Protein AF-A0A9W9WDG0-F1 (afdb_monomer)

Organism: NCBI:txid1303715

Mean predicted aligned error: 4.49 Å

Foldseek 3Di:
DVVVVLVVLCVVFFDVVLLVVQQVPDDPQDCCRLLCLLVVLLVVLVVLLVVLVVCLVVLVLVSNLVSLVVNVVSCVNNGTDQRVVLSVLSNVLSVVSVPDDDDPPVVVVVSSVSNVVSSVSSNVSSVSSCVSSVVVVVVSD

InterPro domains:
  IPR008207 Signal transduction histidine kinase, phosphotransfer (Hpt) domain [PS50894] (30-129)
  IPR036641 HPT domain superfamily [G3DSA:1.20.120.160] (9-140)
  IPR036641 HPT domain superfamily [SSF47226] (12-101)

Solvent-accessible surface area (backbone atoms only — not comparable to full-atom values): 7521 Å² total; per-residue (Å²): 119,65,72,61,54,51,51,51,44,38,58,68,34,32,36,62,68,51,44,50,53,40,58,69,70,22,65,98,83,71,58,52,60,38,49,49,54,55,52,51,46,44,53,56,47,49,55,45,49,55,49,36,53,52,22,58,77,68,69,35,33,67,62,30,31,55,49,33,54,55,48,36,55,55,29,55,78,64,19,40,63,63,38,53,68,40,30,52,52,37,34,56,54,26,51,55,62,68,70,53,71,97,65,61,66,70,58,52,54,52,53,52,49,53,41,50,53,31,51,49,49,44,51,54,40,44,54,51,38,51,53,35,51,50,53,55,58,60,77,72,106

Nearest PDB structures (foldseek):
  8rqj-assembly1_B  TM=8.640E-01  e=4.028E-06  Thermochaetoides thermophila
  8pbw-assembly1_B  TM=8.575E-01  e=3.622E-06  Thermochaetoides thermophila
  8pbw-assembly2_A  TM=8.637E-01  e=4.983E-06  Thermochaetoides thermophila
  8rqg-assembly1_B  TM=8.719E-01  e=9.946E-06  Thermochaetoides thermophila
  8rqj-assembly1_A  TM=8.524E-01  e=7.229E-06  Thermochaetoides thermophila

Structure (mmCIF, N/CA/C/O backbone):
data_AF-A0A9W9WDG0-F1
#
_entry.id   AF-A0A9W9WDG0-F1
#
loop_
_atom_site.group_PDB
_atom_site.id
_atom_site.type_symbol
_atom_site.label_atom_id
_atom_site.label_alt_id
_atom_site.label_comp_id
_atom_site.label_asym_i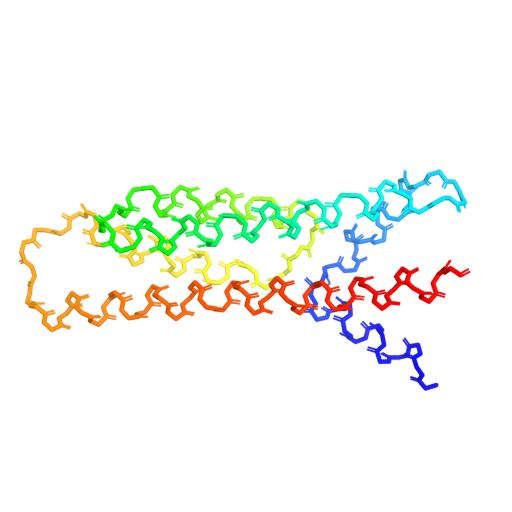d
_atom_site.label_entity_id
_atom_site.label_seq_id
_atom_site.pdbx_PDB_ins_code
_atom_site.Cartn_x
_atom_site.Cartn_y
_atom_site.Cartn_z
_atom_site.occupancy
_atom_site.B_iso_or_equiv
_atom_site.auth_seq_id
_atom_site.auth_comp_id
_atom_site.auth_asym_id
_atom_site.auth_atom_id
_atom_site.pdbx_PDB_model_num
ATOM 1 N N . MET A 1 1 ? -27.416 -5.520 10.168 1.00 54.00 1 MET A N 1
ATOM 2 C CA . MET A 1 1 ? -26.936 -5.685 8.778 1.00 54.00 1 MET A CA 1
ATOM 3 C C . MET A 1 1 ? -25.513 -5.137 8.628 1.00 54.00 1 MET A C 1
ATOM 5 O O . MET A 1 1 ? -24.684 -5.832 8.060 1.00 54.00 1 MET A O 1
ATOM 9 N N . GLU A 1 2 ? -25.189 -4.002 9.260 1.00 67.69 2 GLU A N 1
ATOM 10 C CA . GLU A 1 2 ? -23.869 -3.331 9.207 1.00 67.69 2 GLU A CA 1
ATOM 11 C C . GLU A 1 2 ? -22.677 -4.152 9.748 1.00 67.69 2 GLU A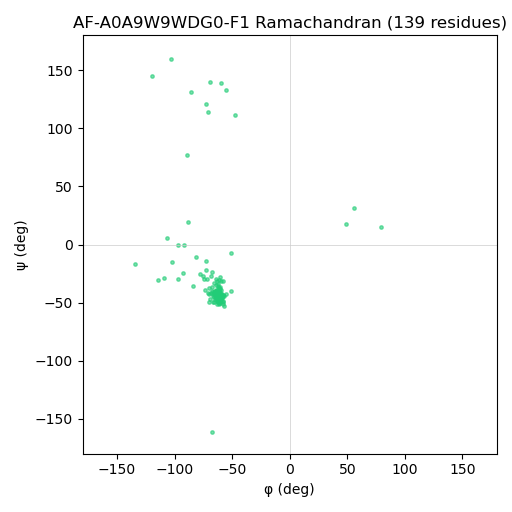 C 1
ATOM 13 O O . GLU A 1 2 ? -21.654 -4.253 9.076 1.00 67.69 2 GLU A O 1
ATOM 18 N N . LYS A 1 3 ? -22.807 -4.843 10.896 1.00 72.25 3 LYS A N 1
ATOM 19 C CA . LYS A 1 3 ? -21.697 -5.645 11.472 1.00 72.25 3 LYS A CA 1
ATOM 20 C C . LYS A 1 3 ? -21.174 -6.761 10.554 1.00 72.25 3 LYS A C 1
ATOM 22 O O . LYS A 1 3 ? -19.996 -7.103 10.620 1.00 72.25 3 LYS A O 1
ATOM 27 N N . ASN A 1 4 ? -22.030 -7.345 9.711 1.00 82.81 4 ASN A N 1
ATOM 28 C CA . ASN A 1 4 ? -21.609 -8.401 8.785 1.00 82.81 4 ASN A CA 1
ATOM 29 C C . ASN A 1 4 ? -20.792 -7.823 7.621 1.00 82.81 4 ASN A C 1
ATOM 31 O O . ASN A 1 4 ? -19.782 -8.396 7.228 1.00 82.81 4 ASN A O 1
ATOM 35 N N . GLU A 1 5 ? -21.192 -6.657 7.114 1.00 87.56 5 GLU A N 1
ATOM 36 C CA . GLU A 1 5 ? -20.484 -5.968 6.035 1.00 87.56 5 GLU A CA 1
ATOM 37 C C . GLU A 1 5 ? -19.098 -5.483 6.482 1.00 87.56 5 GLU A C 1
ATOM 39 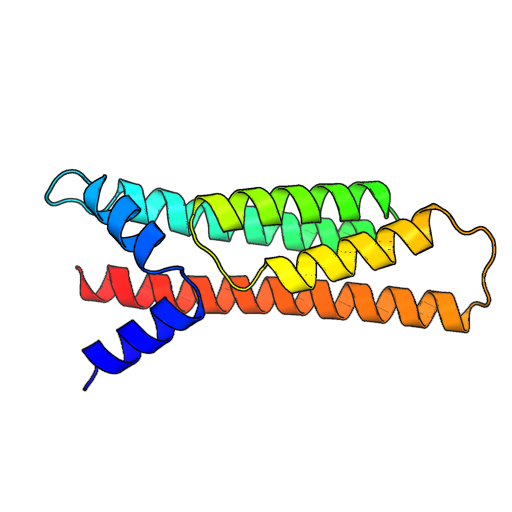O O . GLU A 1 5 ? -18.116 -5.686 5.768 1.00 87.56 5 GLU A O 1
ATOM 44 N N . LEU A 1 6 ? -18.989 -4.924 7.692 1.00 88.25 6 LEU A N 1
ATOM 45 C CA . LEU A 1 6 ? -17.702 -4.533 8.273 1.00 88.25 6 LEU A CA 1
ATOM 46 C C . LEU A 1 6 ? -16.755 -5.732 8.418 1.00 88.25 6 LEU A C 1
ATOM 48 O O . LEU A 1 6 ? -15.590 -5.657 8.033 1.00 88.25 6 LEU A O 1
ATOM 52 N N . ASN A 1 7 ? -17.260 -6.860 8.925 1.00 89.81 7 ASN A N 1
ATOM 53 C CA . ASN A 1 7 ? -16.462 -8.075 9.083 1.00 89.81 7 ASN A CA 1
ATOM 54 C C . ASN A 1 7 ? -15.969 -8.613 7.728 1.00 89.81 7 ASN A C 1
ATOM 56 O O . ASN A 1 7 ? -14.824 -9.041 7.612 1.00 89.81 7 ASN A O 1
ATOM 60 N N . ILE A 1 8 ? -16.803 -8.546 6.683 1.00 91.81 8 ILE A N 1
ATOM 61 C CA . ILE A 1 8 ? -16.402 -8.905 5.313 1.00 91.81 8 ILE A CA 1
ATOM 62 C C . ILE A 1 8 ? -15.291 -7.972 4.810 1.00 91.81 8 ILE A C 1
ATOM 64 O O . ILE A 1 8 ? -14.290 -8.460 4.284 1.00 91.81 8 ILE A O 1
ATOM 68 N N . LYS A 1 9 ? -15.419 -6.651 5.010 1.00 91.75 9 LYS A N 1
ATOM 69 C CA . LYS A 1 9 ? -14.394 -5.670 4.611 1.00 91.75 9 LYS A CA 1
ATOM 70 C C . LYS A 1 9 ? -13.063 -5.922 5.319 1.00 91.75 9 LYS A C 1
ATOM 72 O O . LYS A 1 9 ? -12.041 -6.010 4.644 1.00 91.75 9 LYS A O 1
ATOM 77 N N . LEU A 1 10 ? -13.078 -6.107 6.641 1.00 93.56 10 LEU A N 1
ATOM 78 C CA . LEU A 1 10 ? -11.879 -6.390 7.439 1.00 93.56 10 LEU A CA 1
ATOM 79 C C . LEU A 1 10 ? -11.215 -7.700 7.019 1.00 93.56 10 LEU A C 1
ATOM 81 O O . LEU A 1 10 ? -10.028 -7.699 6.714 1.00 93.56 10 LEU A O 1
ATOM 85 N N . LYS A 1 11 ? -11.979 -8.792 6.894 1.00 94.31 11 LYS A N 1
ATOM 86 C CA . LYS A 1 11 ? -11.458 -10.079 6.400 1.00 94.31 11 LYS A CA 1
ATOM 87 C C . LYS A 1 11 ? -10.856 -9.967 5.004 1.00 94.31 11 LYS A C 1
ATOM 89 O O . LYS A 1 11 ? -9.919 -10.698 4.695 1.00 94.31 11 LYS A O 1
ATOM 94 N N . GLY A 1 12 ? -11.377 -9.069 4.173 1.00 93.31 12 GLY A N 1
ATOM 95 C CA . GLY A 1 12 ? -10.835 -8.807 2.848 1.00 93.31 12 GLY A CA 1
ATOM 96 C C . GLY A 1 12 ? -9.416 -8.237 2.871 1.00 93.31 12 GLY A C 1
ATOM 97 O O . GLY A 1 12 ? -8.673 -8.485 1.929 1.00 93.31 12 GLY A O 1
ATOM 98 N N . VAL A 1 13 ? -9.022 -7.498 3.913 1.00 94.75 13 VAL A N 1
ATOM 99 C CA . VAL A 1 13 ? -7.733 -6.778 3.959 1.00 94.75 13 VAL A CA 1
ATOM 100 C C . VAL A 1 13 ? -6.765 -7.299 5.022 1.00 94.75 13 VAL A C 1
ATOM 102 O O . VAL A 1 13 ? -5.555 -7.262 4.804 1.00 94.75 13 VAL A O 1
ATOM 105 N N . LEU A 1 14 ? -7.284 -7.820 6.134 1.00 95.50 14 LEU A N 1
ATOM 106 C CA . LEU A 1 14 ? -6.529 -8.240 7.309 1.00 95.50 14 LEU A CA 1
ATOM 107 C C . LEU A 1 14 ? -6.726 -9.723 7.595 1.00 95.50 14 LEU A C 1
ATOM 109 O O . LEU A 1 14 ? -7.817 -10.276 7.428 1.00 95.50 14 LEU A O 1
ATOM 113 N N . ASP A 1 15 ? -5.670 -10.353 8.087 1.00 95.62 15 ASP A N 1
ATOM 114 C CA . ASP A 1 15 ? -5.740 -11.611 8.790 1.00 95.62 15 ASP A CA 1
ATOM 115 C C . ASP A 1 15 ? -6.381 -11.389 10.152 1.00 95.62 15 ASP A C 1
ATOM 117 O O . ASP A 1 15 ? -5.838 -10.703 11.016 1.00 95.62 15 ASP A O 1
ATOM 121 N N . MET A 1 16 ? -7.564 -11.968 10.335 1.00 94.50 16 MET A N 1
ATOM 122 C CA . MET A 1 16 ? -8.339 -11.749 11.551 1.00 94.50 16 MET A CA 1
ATOM 123 C C . MET A 1 16 ? -7.675 -12.348 12.788 1.00 94.50 16 MET A C 1
ATOM 125 O O . MET A 1 16 ? -7.945 -11.867 13.878 1.00 94.50 16 MET A O 1
ATOM 129 N N . THR A 1 17 ? -6.808 -13.352 12.640 1.00 95.00 17 THR A N 1
ATOM 130 C CA . THR A 1 17 ? -6.072 -13.928 13.773 1.00 95.00 17 THR A CA 1
ATOM 131 C C . THR A 1 17 ? -5.040 -12.930 14.276 1.00 95.00 17 THR A C 1
ATOM 133 O O . THR A 1 17 ? -5.016 -12.615 15.462 1.00 95.00 17 THR A O 1
ATOM 136 N N . VAL A 1 18 ? -4.242 -12.374 13.359 1.00 94.50 18 VAL A N 1
ATOM 137 C CA . VAL A 1 18 ? -3.241 -11.345 13.681 1.00 94.50 18 VAL A CA 1
ATOM 138 C C . VAL A 1 18 ? -3.922 -10.079 14.194 1.00 94.50 18 VAL A C 1
ATOM 140 O O . VAL A 1 18 ? -3.494 -9.498 15.186 1.00 94.50 18 VAL A O 1
ATOM 143 N N . PHE A 1 19 ? -5.027 -9.671 13.568 1.00 94.88 19 PHE A N 1
ATOM 144 C CA . PHE A 1 19 ? -5.776 -8.499 14.005 1.00 94.88 19 PHE A CA 1
ATOM 145 C C . PHE A 1 19 ? -6.381 -8.680 15.404 1.00 94.88 19 PHE A C 1
ATOM 147 O O . PHE A 1 19 ? -6.280 -7.771 16.220 1.00 94.88 19 PHE A O 1
ATOM 154 N N . SER A 1 20 ? -6.947 -9.849 15.724 1.00 93.25 20 SER A N 1
ATOM 155 C CA . SER A 1 20 ? -7.420 -10.148 17.083 1.00 93.25 20 SER A CA 1
ATOM 156 C C . SER A 1 20 ? -6.293 -10.078 18.114 1.00 93.25 20 SER A C 1
ATOM 158 O O . SER A 1 20 ? -6.483 -9.460 19.154 1.00 93.25 20 SER A O 1
ATOM 160 N N . GLN A 1 21 ? -5.109 -10.611 17.802 1.00 93.12 21 GLN A N 1
ATOM 161 C CA . GLN A 1 21 ? -3.938 -10.506 18.681 1.00 93.12 21 GLN A CA 1
ATOM 162 C C . GLN A 1 21 ? -3.497 -9.049 18.883 1.00 93.12 21 GLN A C 1
AT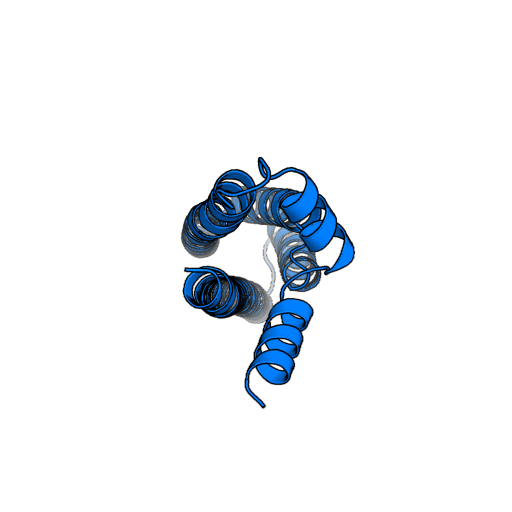OM 164 O O . GLN A 1 21 ? -3.218 -8.646 20.006 1.00 93.12 21 GLN A O 1
ATOM 169 N N . LEU A 1 22 ? -3.490 -8.230 17.823 1.00 91.88 22 LEU A N 1
ATOM 170 C CA . LEU A 1 22 ? -3.201 -6.793 17.930 1.00 91.88 22 LEU A CA 1
ATO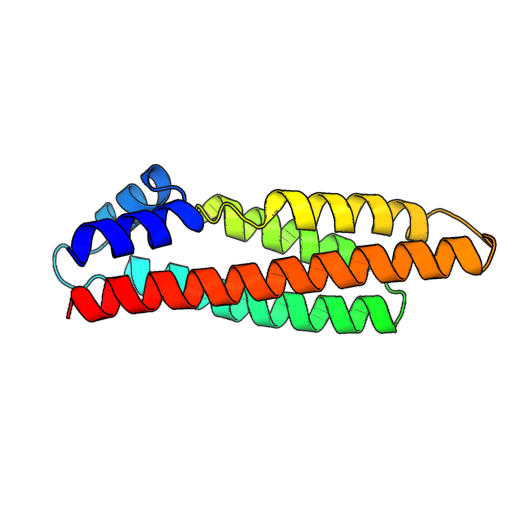M 171 C C . LEU A 1 22 ? -4.203 -6.069 18.839 1.00 91.88 22 LEU A C 1
ATOM 173 O O . LEU A 1 22 ? -3.814 -5.180 19.588 1.00 91.88 22 LEU A O 1
ATOM 177 N N . LEU A 1 23 ? -5.481 -6.449 18.781 1.00 91.94 23 LEU A N 1
ATOM 178 C CA . LEU A 1 23 ? -6.534 -5.888 19.629 1.00 91.94 23 LEU A CA 1
ATOM 179 C C . LEU A 1 23 ? -6.437 -6.341 21.092 1.00 91.94 23 LEU A C 1
ATOM 181 O O . LEU A 1 23 ? -6.876 -5.605 21.971 1.00 91.94 23 LEU A O 1
ATOM 185 N N . GLU A 1 24 ? -5.909 -7.537 21.358 1.00 90.38 24 GLU A N 1
ATOM 186 C CA . GLU A 1 24 ? -5.634 -8.043 22.713 1.00 90.38 24 GLU A CA 1
ATOM 187 C C . GLU A 1 24 ? -4.430 -7.342 23.363 1.00 90.38 24 GLU A C 1
ATOM 189 O O . GLU A 1 24 ? -4.313 -7.332 24.584 1.00 90.38 24 GLU A O 1
ATOM 194 N N . MET A 1 25 ? -3.544 -6.745 22.556 1.00 86.56 25 MET A N 1
ATOM 195 C CA . MET A 1 25 ? -2.405 -5.949 23.030 1.00 86.56 25 MET A CA 1
ATOM 196 C C . MET A 1 25 ? -2.772 -4.505 23.402 1.00 86.56 25 MET A C 1
ATOM 198 O O . MET A 1 25 ? -1.931 -3.796 23.957 1.00 86.56 25 MET A O 1
ATOM 202 N N . ASP A 1 26 ? -3.979 -4.042 23.070 1.00 88.25 26 ASP A N 1
ATOM 203 C CA . ASP A 1 26 ? -4.461 -2.745 23.542 1.00 88.25 26 ASP A CA 1
ATOM 204 C C . ASP A 1 26 ? -4.721 -2.802 25.057 1.00 88.25 26 ASP A C 1
ATOM 206 O O . ASP A 1 26 ? -5.284 -3.773 25.561 1.00 88.25 26 ASP A O 1
ATOM 210 N N . GLU A 1 27 ? -4.362 -1.739 25.786 1.00 80.06 27 GLU A N 1
ATOM 211 C CA . GLU A 1 27 ? -4.867 -1.541 27.151 1.00 80.06 27 GLU A CA 1
ATOM 212 C C . GLU A 1 27 ? -6.402 -1.453 27.089 1.00 80.06 27 GLU A C 1
ATOM 214 O O . GLU A 1 27 ? -6.924 -0.848 26.149 1.00 80.06 27 GLU A O 1
ATOM 219 N N . GLU A 1 28 ? -7.103 -2.080 28.0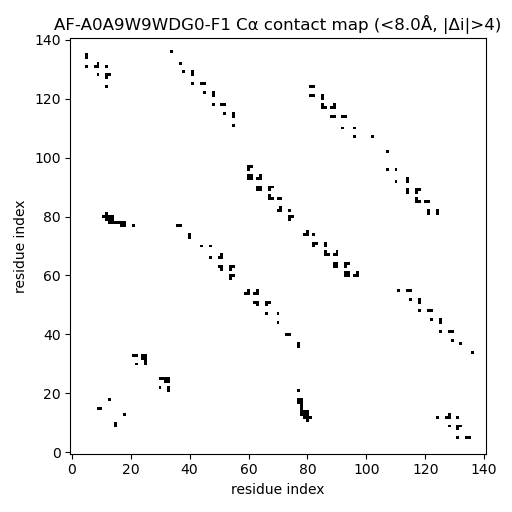49 1.00 66.06 28 GLU A N 1
ATOM 220 C CA . GLU A 1 28 ? -8.487 -2.601 27.941 1.00 66.06 28 GLU A CA 1
ATOM 221 C C . GLU A 1 28 ? -9.575 -1.632 27.412 1.00 66.06 28 GLU A C 1
ATOM 223 O O . GLU A 1 28 ? -10.684 -2.077 27.116 1.00 66.06 28 GLU A O 1
ATOM 228 N N . GLU A 1 29 ? -9.288 -0.341 27.215 1.00 66.69 29 GLU A N 1
ATOM 229 C CA . GLU A 1 29 ? -10.282 0.669 26.843 1.00 66.69 29 GLU A CA 1
ATOM 230 C C . GLU A 1 29 ? -9.894 1.650 25.714 1.00 66.69 29 GLU A C 1
ATOM 232 O O . GLU A 1 29 ? -10.801 2.262 25.152 1.00 66.69 29 GLU A O 1
ATOM 237 N N . ASP A 1 30 ? -8.622 1.818 25.315 1.00 74.06 30 ASP A N 1
ATOM 238 C CA . ASP A 1 30 ? -8.242 2.975 24.464 1.00 74.06 30 ASP A CA 1
ATOM 239 C C . ASP A 1 30 ? -8.039 2.672 22.962 1.00 74.06 30 ASP A C 1
ATOM 241 O O . ASP A 1 30 ? -8.037 3.598 22.147 1.00 74.06 30 ASP A O 1
ATOM 245 N N . ARG A 1 31 ? -7.917 1.391 22.567 1.00 86.50 31 ARG A N 1
ATOM 246 C CA . ARG A 1 31 ? -7.742 0.941 21.162 1.00 86.50 31 ARG A CA 1
ATOM 247 C C . ARG A 1 31 ? -6.636 1.680 20.374 1.00 86.50 31 ARG A C 1
ATOM 249 O O . ARG A 1 31 ? -6.621 1.674 19.135 1.00 86.50 31 ARG A O 1
ATOM 256 N N . LYS A 1 32 ? -5.711 2.360 21.053 1.00 87.81 32 LYS A N 1
ATOM 257 C CA . LYS A 1 32 ? -4.753 3.296 20.453 1.00 87.81 32 LYS A CA 1
ATOM 258 C C . LYS A 1 32 ? -3.535 2.595 19.900 1.00 87.81 32 LYS A C 1
ATOM 260 O O . LYS A 1 32 ? -3.020 3.035 18.873 1.00 87.81 32 LYS A O 1
ATOM 265 N N . SER A 1 33 ? -3.067 1.527 20.539 1.00 90.12 33 SER A N 1
ATOM 266 C CA . SER A 1 33 ? -1.878 0.802 20.084 1.00 90.12 33 SER A CA 1
ATOM 267 C C . SER A 1 33 ? -2.147 0.128 18.741 1.00 90.12 33 SER A C 1
ATOM 269 O O . SER A 1 33 ? -1.402 0.343 17.781 1.00 90.12 33 SER A O 1
ATOM 271 N N . SER A 1 34 ? -3.260 -0.600 18.633 1.00 93.56 34 SER A N 1
ATOM 272 C CA . SER A 1 34 ? -3.679 -1.263 17.398 1.00 93.56 34 SER A CA 1
ATOM 273 C C . SER A 1 34 ? -3.981 -0.259 16.281 1.00 93.56 34 SER A C 1
ATOM 275 O O . SER A 1 34 ? -3.477 -0.414 15.165 1.00 93.56 34 SER A O 1
ATOM 277 N N . SER A 1 35 ? -4.722 0.818 16.571 1.00 93.81 35 SER A N 1
ATOM 278 C CA . SER A 1 35 ? -5.026 1.846 15.566 1.00 93.81 35 SER A CA 1
ATOM 279 C C . SER A 1 35 ? -3.763 2.567 15.090 1.00 93.81 35 SER A C 1
ATOM 281 O O . SER A 1 35 ? -3.559 2.699 13.883 1.00 93.81 35 SER A O 1
ATOM 283 N N . THR A 1 36 ? -2.868 2.960 15.999 1.00 94.19 36 THR A N 1
ATOM 284 C CA . THR A 1 36 ? -1.590 3.608 15.656 1.00 94.19 36 THR A CA 1
ATOM 285 C C . THR A 1 36 ? -0.721 2.705 14.782 1.00 94.19 36 THR A C 1
ATOM 287 O O . THR A 1 36 ? -0.154 3.168 13.790 1.00 94.19 36 THR A O 1
ATOM 290 N N . ALA A 1 37 ? -0.630 1.411 15.105 1.00 94.56 37 ALA A N 1
ATOM 291 C CA . ALA A 1 37 ? 0.147 0.456 14.321 1.00 94.56 37 ALA A CA 1
ATOM 292 C C . ALA A 1 37 ? -0.399 0.310 12.890 1.00 94.56 37 ALA A C 1
ATOM 294 O O . ALA A 1 37 ? 0.363 0.411 11.923 1.00 94.56 37 ALA A O 1
ATOM 295 N N . LEU A 1 38 ? -1.716 0.127 12.755 1.00 95.88 38 LEU A N 1
ATOM 296 C CA . LEU A 1 38 ? -2.376 -0.078 11.466 1.00 95.88 38 LEU A CA 1
ATOM 297 C C . LEU A 1 38 ? -2.370 1.185 10.596 1.00 95.88 38 LEU A C 1
ATOM 299 O O . LEU A 1 38 ? -1.994 1.110 9.425 1.00 95.88 38 LEU A O 1
ATOM 303 N N . TYR A 1 39 ? -2.726 2.350 11.147 1.00 96.19 39 TYR A N 1
ATOM 304 C CA . TYR A 1 39 ? -2.672 3.615 10.405 1.00 96.19 39 TYR A CA 1
ATOM 305 C C . TYR A 1 39 ? -1.242 3.983 10.021 1.00 96.19 39 TYR A C 1
ATOM 307 O O . TYR A 1 39 ? -0.997 4.341 8.871 1.00 96.19 39 TYR A O 1
ATOM 315 N N . GLY A 1 40 ? -0.290 3.811 10.941 1.00 96.00 40 GLY A N 1
ATOM 316 C CA . GLY A 1 40 ? 1.113 4.073 10.657 1.00 96.00 40 GLY A CA 1
ATOM 317 C C . GLY A 1 40 ? 1.665 3.173 9.550 1.00 96.00 40 GLY A C 1
ATOM 318 O O . GLY A 1 40 ? 2.484 3.622 8.751 1.00 96.00 40 GLY A O 1
ATOM 319 N N . PHE A 1 41 ? 1.229 1.911 9.464 1.00 96.00 41 PHE A N 1
ATOM 320 C CA . PHE A 1 41 ? 1.576 1.065 8.322 1.00 96.00 41 PHE A CA 1
ATOM 321 C C . PHE A 1 41 ? 1.004 1.603 7.017 1.00 96.00 41 PHE A C 1
ATOM 323 O O . PHE A 1 41 ? 1.747 1.669 6.044 1.00 96.00 41 PHE A O 1
ATOM 330 N N . ILE A 1 42 ? -0.270 2.001 6.990 1.00 96.81 42 ILE A N 1
ATOM 331 C CA . ILE A 1 42 ? -0.896 2.523 5.770 1.00 96.81 42 ILE A CA 1
ATOM 332 C C . ILE A 1 42 ? -0.142 3.755 5.263 1.00 96.81 42 ILE A C 1
ATOM 334 O O . ILE A 1 42 ? 0.159 3.839 4.078 1.00 96.81 42 ILE A O 1
ATOM 338 N N . GLU A 1 43 ? 0.199 4.685 6.154 1.00 96.25 43 GLU A N 1
ATOM 339 C CA . GLU A 1 43 ? 0.924 5.911 5.800 1.00 96.25 43 GLU A CA 1
ATOM 340 C C . GLU A 1 43 ? 2.319 5.604 5.248 1.00 96.25 43 GLU A C 1
ATOM 342 O O . GLU A 1 43 ? 2.645 6.004 4.132 1.00 96.25 43 GLU A O 1
ATOM 347 N N . ARG A 1 44 ? 3.111 4.793 5.961 1.00 96.00 44 ARG A N 1
ATOM 348 C CA . ARG A 1 44 ? 4.435 4.365 5.474 1.00 96.00 44 ARG A CA 1
ATOM 349 C C . ARG A 1 44 ? 4.347 3.526 4.198 1.00 96.00 44 ARG A C 1
ATOM 351 O O . ARG A 1 44 ? 5.270 3.536 3.386 1.00 96.00 44 ARG A O 1
ATOM 358 N N . GLY A 1 45 ? 3.272 2.759 4.038 1.00 96.38 45 GLY A N 1
ATOM 359 C CA . GLY A 1 45 ? 2.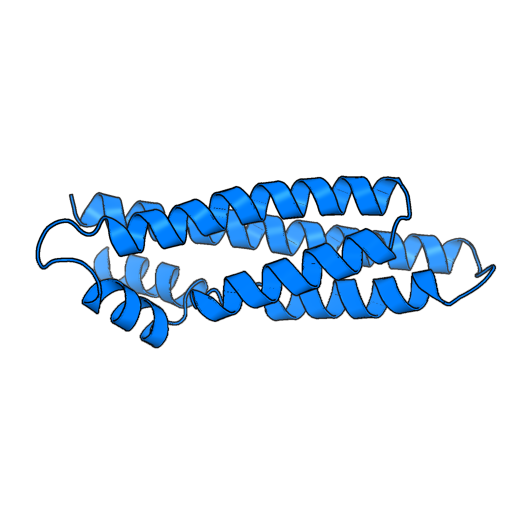980 1.983 2.839 1.00 96.38 45 GLY A CA 1
ATOM 360 C C . GLY A 1 45 ? 2.738 2.886 1.637 1.00 96.38 45 GLY A C 1
ATOM 361 O O . GLY A 1 45 ? 3.312 2.639 0.581 1.00 96.38 45 GLY A O 1
ATOM 362 N N . GLN A 1 46 ? 1.978 3.967 1.820 1.00 96.81 46 GLN A N 1
ATOM 363 C CA . GLN A 1 46 ? 1.734 4.963 0.780 1.00 96.81 46 GLN A CA 1
ATOM 364 C C . GLN A 1 46 ? 3.034 5.642 0.350 1.00 96.81 46 GLN A C 1
ATOM 366 O O . GLN A 1 46 ? 3.358 5.653 -0.832 1.00 96.81 46 GLN A O 1
ATOM 371 N N . GLU A 1 47 ? 3.838 6.102 1.313 1.00 96.62 47 GLU A N 1
ATOM 372 C CA . GLU A 1 47 ? 5.152 6.689 1.027 1.00 96.62 47 GLU A CA 1
ATOM 373 C C . GLU A 1 47 ? 6.032 5.723 0.222 1.00 96.62 47 GLU A C 1
ATOM 375 O O . GLU A 1 47 ? 6.704 6.114 -0.731 1.00 96.62 47 GLU A O 1
ATOM 380 N N . LYS A 1 48 ? 6.032 4.434 0.585 1.00 95.88 48 LYS A N 1
ATOM 381 C CA . LYS A 1 48 ? 6.776 3.398 -0.142 1.00 95.88 48 LYS A CA 1
ATOM 382 C C . LYS A 1 48 ? 6.278 3.228 -1.573 1.00 95.88 48 LYS A C 1
ATOM 384 O O . LYS A 1 48 ? 7.123 3.149 -2.459 1.00 95.88 48 LYS A O 1
ATOM 389 N N . VAL A 1 49 ? 4.966 3.175 -1.793 1.00 97.19 49 VAL A N 1
ATOM 390 C CA . VAL A 1 49 ? 4.367 3.084 -3.133 1.00 97.19 49 VAL A CA 1
ATOM 391 C C . VAL A 1 49 ? 4.783 4.284 -3.987 1.00 97.19 49 VAL A C 1
ATOM 393 O O . VAL A 1 49 ? 5.289 4.088 -5.091 1.00 97.19 49 VAL A O 1
ATOM 396 N N . ASP A 1 50 ? 4.721 5.500 -3.443 1.00 97.50 50 ASP A N 1
ATOM 397 C CA . ASP A 1 50 ? 5.168 6.710 -4.143 1.00 97.50 50 ASP A CA 1
ATOM 398 C C . ASP A 1 50 ? 6.667 6.621 -4.510 1.00 97.50 50 ASP A C 1
ATOM 400 O O . ASP A 1 50 ? 7.087 6.940 -5.627 1.00 97.50 50 ASP A O 1
ATOM 404 N N . TYR A 1 51 ? 7.505 6.107 -3.600 1.00 97.50 51 TYR A N 1
ATOM 405 C CA . TYR A 1 51 ? 8.918 5.846 -3.895 1.00 97.50 51 TYR A CA 1
ATOM 406 C C . TYR A 1 51 ? 9.126 4.774 -4.968 1.00 97.50 51 TYR A C 1
ATOM 408 O O . TYR A 1 51 ? 10.086 4.872 -5.735 1.00 97.50 51 TYR A O 1
ATOM 416 N N . MET A 1 52 ? 8.271 3.754 -5.027 1.00 97.69 52 MET A N 1
ATOM 417 C CA . MET A 1 52 ? 8.335 2.704 -6.044 1.00 97.69 52 MET A CA 1
ATOM 418 C C . MET A 1 52 ? 7.999 3.261 -7.430 1.00 97.69 52 MET A C 1
ATOM 420 O O . MET A 1 52 ? 8.704 2.942 -8.387 1.00 97.69 52 MET A O 1
ATOM 424 N N . GLU A 1 53 ? 7.016 4.159 -7.544 1.00 97.62 53 GLU A N 1
ATOM 425 C CA . GLU A 1 53 ? 6.735 4.873 -8.797 1.00 97.62 53 GLU A CA 1
ATOM 426 C C . GLU A 1 53 ? 7.937 5.708 -9.258 1.00 97.62 53 GLU A C 1
ATOM 428 O O . GLU A 1 53 ? 8.331 5.669 -10.430 1.00 97.62 53 GLU A O 1
ATOM 433 N N . ILE A 1 54 ? 8.581 6.420 -8.325 1.00 97.75 54 ILE A N 1
ATOM 434 C CA . ILE A 1 54 ? 9.793 7.196 -8.615 1.00 97.75 54 ILE A CA 1
ATOM 435 C C . ILE A 1 54 ? 10.928 6.271 -9.069 1.00 97.75 54 ILE A C 1
ATOM 437 O O . ILE A 1 54 ? 11.587 6.567 -10.069 1.00 97.75 54 ILE A O 1
ATOM 441 N N . ALA A 1 55 ? 11.164 5.160 -8.368 1.00 97.31 55 ALA A N 1
ATOM 442 C CA . ALA A 1 55 ? 12.200 4.191 -8.719 1.00 97.31 55 ALA A CA 1
ATOM 443 C C . ALA A 1 55 ? 11.960 3.599 -10.115 1.00 97.31 55 ALA A C 1
ATOM 445 O O . ALA A 1 55 ? 12.878 3.576 -10.937 1.00 97.31 55 ALA A O 1
ATOM 446 N N . LEU A 1 56 ? 10.714 3.231 -10.428 1.00 97.00 56 LEU A N 1
ATOM 447 C CA . LEU A 1 56 ? 10.322 2.740 -11.747 1.00 97.00 56 LEU A CA 1
ATOM 448 C C . LEU A 1 56 ? 10.578 3.784 -12.844 1.00 97.00 56 LEU A C 1
ATOM 450 O O . LEU A 1 56 ? 11.166 3.456 -13.873 1.00 97.00 56 LEU A O 1
ATOM 454 N N . SER A 1 57 ? 10.216 5.052 -12.612 1.00 96.12 57 SER A N 1
ATOM 455 C CA . SER A 1 57 ? 10.450 6.140 -13.579 1.00 96.12 57 SER A CA 1
ATOM 456 C C . SER A 1 57 ? 11.937 6.363 -13.887 1.00 96.12 57 SER A C 1
ATOM 458 O O . SER A 1 57 ? 12.300 6.745 -14.999 1.00 96.12 57 SER A O 1
ATOM 460 N N . LYS A 1 58 ? 12.804 6.082 -12.907 1.00 96.31 58 LYS A N 1
ATOM 461 C CA . LYS A 1 58 ? 14.263 6.192 -13.009 1.00 96.31 58 LYS A CA 1
ATOM 462 C C . LYS A 1 58 ? 14.940 4.895 -13.452 1.00 96.31 58 LYS A C 1
ATOM 464 O O . LYS A 1 58 ? 16.161 4.884 -13.575 1.00 96.31 58 LYS A O 1
ATOM 469 N N . ARG A 1 59 ? 14.171 3.823 -13.687 1.00 94.12 59 ARG A N 1
ATOM 470 C CA . ARG A 1 59 ? 14.676 2.467 -13.968 1.00 94.12 59 ARG A CA 1
ATOM 471 C C . ARG A 1 59 ? 15.623 1.943 -12.879 1.00 94.12 59 ARG A C 1
ATOM 473 O O . ARG A 1 59 ? 16.536 1.170 -13.151 1.00 94.12 59 ARG A O 1
ATOM 480 N N . ASP A 1 60 ? 15.402 2.359 -11.635 1.00 95.50 60 ASP A N 1
ATOM 481 C CA . ASP A 1 60 ? 16.149 1.884 -10.471 1.00 95.50 60 ASP A CA 1
ATOM 482 C C . ASP A 1 60 ? 15.468 0.638 -9.886 1.00 95.50 60 ASP A C 1
ATOM 484 O O . ASP A 1 60 ? 14.739 0.687 -8.890 1.00 95.50 60 ASP A O 1
ATOM 488 N N . PHE A 1 61 ? 15.673 -0.499 -10.556 1.00 95.19 61 PHE A N 1
ATOM 489 C CA . PHE A 1 61 ? 15.041 -1.764 -10.179 1.00 95.19 61 PHE A CA 1
ATOM 490 C C . PHE A 1 61 ? 15.557 -2.314 -8.846 1.00 95.19 61 PHE A C 1
ATOM 492 O O . PHE A 1 61 ? 14.811 -2.988 -8.144 1.00 95.19 61 PHE A O 1
ATOM 499 N N . VAL A 1 62 ? 16.793 -1.989 -8.458 1.00 95.19 62 VAL A N 1
ATOM 500 C CA . VAL A 1 62 ? 17.357 -2.406 -7.166 1.00 95.19 62 VAL A CA 1
ATOM 501 C C . VAL A 1 62 ? 16.596 -1.737 -6.024 1.00 95.19 62 VAL A C 1
ATOM 503 O O . VAL A 1 62 ? 16.130 -2.419 -5.110 1.00 95.19 62 VAL A O 1
ATOM 506 N N . SER A 1 63 ? 16.403 -0.416 -6.098 1.00 95.81 63 SER A N 1
ATOM 507 C CA . SER A 1 63 ? 15.610 0.305 -5.099 1.00 95.81 63 SER A CA 1
ATOM 508 C C . SER A 1 63 ? 14.153 -0.151 -5.089 1.00 95.81 63 SER A C 1
ATOM 510 O O . SER A 1 63 ? 13.571 -0.299 -4.015 1.00 95.81 63 SER A O 1
ATOM 512 N N . LEU A 1 64 ? 13.563 -0.398 -6.261 1.00 97.12 64 LEU A N 1
ATOM 513 C CA . LEU A 1 64 ? 12.189 -0.887 -6.386 1.00 97.12 64 LEU A CA 1
ATOM 514 C C . LEU A 1 64 ? 11.982 -2.224 -5.650 1.00 97.12 64 LEU A C 1
ATOM 516 O O . LEU A 1 64 ? 11.071 -2.328 -4.828 1.00 97.12 64 LEU A O 1
ATOM 520 N N . ILE A 1 65 ? 12.848 -3.211 -5.908 1.00 96.88 65 ILE A N 1
ATOM 521 C CA . ILE A 1 65 ? 12.822 -4.536 -5.262 1.00 96.88 65 ILE A CA 1
ATOM 522 C C . ILE A 1 65 ? 12.942 -4.383 -3.745 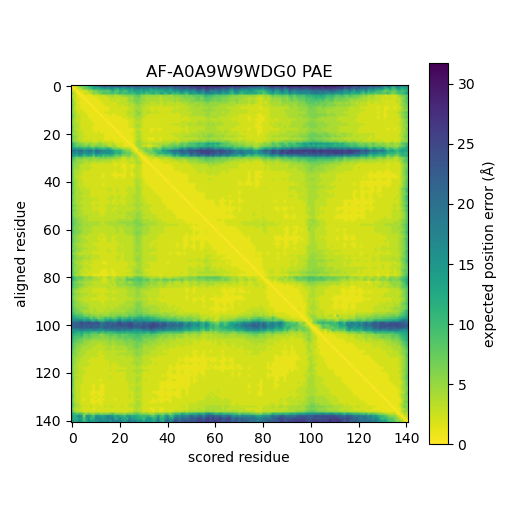1.00 96.88 65 ILE A C 1
ATOM 524 O O . ILE A 1 65 ? 12.108 -4.890 -3.003 1.00 96.88 65 ILE A O 1
ATOM 528 N N . PHE A 1 66 ? 13.923 -3.608 -3.277 1.00 96.62 66 PHE A N 1
ATOM 529 C CA . PHE A 1 66 ? 14.132 -3.397 -1.844 1.00 96.62 66 PHE A CA 1
ATOM 530 C C . PHE A 1 66 ? 12.912 -2.765 -1.150 1.00 96.62 66 PHE A C 1
ATOM 532 O O . PHE A 1 66 ? 12.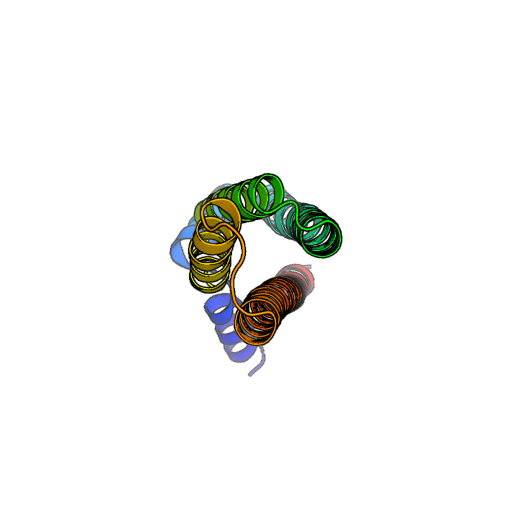564 -3.109 -0.015 1.00 96.62 66 PHE A O 1
ATOM 539 N N . LYS A 1 67 ? 12.236 -1.815 -1.812 1.00 97.12 67 LYS A N 1
ATOM 540 C CA . LYS A 1 67 ? 11.024 -1.191 -1.263 1.00 97.12 67 LYS A CA 1
ATOM 541 C C . LYS A 1 67 ? 9.857 -2.173 -1.203 1.00 97.12 67 LYS A C 1
ATOM 543 O O . LYS A 1 67 ? 9.174 -2.167 -0.174 1.00 97.12 67 LYS A O 1
ATOM 548 N N . SER A 1 68 ? 9.683 -2.994 -2.242 1.00 96.56 68 SER A N 1
ATOM 549 C CA . SER A 1 68 ? 8.691 -4.074 -2.297 1.00 96.56 68 SER A CA 1
ATOM 550 C C . SER A 1 68 ? 8.877 -5.064 -1.147 1.00 96.56 68 SER A C 1
ATOM 552 O O . SER A 1 68 ? 7.963 -5.244 -0.342 1.00 96.56 68 SER A O 1
ATOM 554 N N . GLU A 1 69 ? 10.088 -5.594 -0.986 1.00 94.94 69 GLU A N 1
ATOM 555 C CA . GLU A 1 69 ? 10.394 -6.607 0.026 1.00 94.94 69 GLU A CA 1
ATOM 556 C C . GLU A 1 69 ? 10.099 -6.073 1.435 1.00 94.94 69 GLU A C 1
ATOM 558 O O . GLU A 1 69 ? 9.418 -6.693 2.256 1.00 94.94 69 GLU A O 1
ATOM 563 N N . SER A 1 70 ? 10.560 -4.851 1.711 1.00 94.25 70 SER A N 1
ATOM 564 C CA . SER A 1 70 ? 10.325 -4.210 3.000 1.00 94.25 70 SER A CA 1
ATOM 565 C C . SER A 1 70 ? 8.838 -3.909 3.241 1.00 94.25 70 SER A C 1
ATOM 567 O O . SER A 1 70 ? 8.393 -3.959 4.388 1.00 94.25 70 SER A O 1
ATOM 569 N N . LEU A 1 71 ? 8.054 -3.596 2.201 1.00 95.31 71 LEU A N 1
ATOM 570 C CA . LEU A 1 71 ? 6.602 -3.426 2.329 1.00 95.31 71 LEU A CA 1
ATOM 571 C C . LEU A 1 71 ? 5.924 -4.751 2.698 1.00 95.31 71 LEU A C 1
ATOM 573 O O . LEU A 1 71 ? 5.116 -4.776 3.626 1.00 95.31 71 LEU A O 1
ATOM 577 N N . GLN A 1 72 ? 6.296 -5.842 2.028 1.00 93.69 72 GLN A N 1
ATOM 578 C CA . GLN A 1 72 ? 5.774 -7.182 2.287 1.00 93.69 72 GLN A CA 1
ATOM 579 C C . GLN A 1 72 ? 6.046 -7.642 3.724 1.00 93.69 72 GLN A C 1
ATOM 581 O O . GLN A 1 72 ? 5.139 -8.136 4.394 1.00 93.69 72 GLN A O 1
ATOM 586 N N . GLN A 1 73 ? 7.266 -7.436 4.228 1.00 92.88 73 GLN A N 1
ATOM 587 C CA . GLN A 1 73 ? 7.620 -7.778 5.610 1.00 92.88 73 GLN A CA 1
ATOM 588 C C . GLN A 1 73 ? 6.760 -7.007 6.624 1.00 92.88 73 GLN A C 1
ATOM 590 O O . GLN A 1 73 ? 6.223 -7.595 7.565 1.00 92.88 73 GLN A O 1
ATOM 595 N N . CYS A 1 74 ? 6.578 -5.698 6.414 1.00 92.44 74 CYS A N 1
ATOM 596 C CA . CYS A 1 74 ? 5.720 -4.882 7.272 1.00 92.44 74 CYS A CA 1
ATOM 597 C C . CYS A 1 74 ? 4.244 -5.303 7.195 1.00 92.44 74 CYS A C 1
ATOM 599 O O . CYS A 1 74 ? 3.567 -5.335 8.222 1.00 92.44 74 CYS A O 1
ATOM 601 N N . ALA A 1 75 ? 3.755 -5.634 5.998 1.00 95.00 75 ALA A N 1
ATOM 602 C CA . ALA A 1 75 ? 2.386 -6.083 5.775 1.00 95.00 75 ALA A CA 1
ATOM 603 C C . ALA A 1 75 ? 2.108 -7.391 6.528 1.00 95.00 75 ALA A C 1
ATOM 605 O O . ALA A 1 75 ? 1.136 -7.472 7.279 1.00 95.00 75 ALA A O 1
ATOM 606 N N . ALA A 1 76 ? 2.998 -8.378 6.395 1.00 93.38 76 ALA A N 1
ATOM 607 C CA . ALA A 1 76 ? 2.875 -9.675 7.052 1.00 93.38 76 ALA A CA 1
ATOM 608 C C . ALA A 1 76 ? 2.857 -9.554 8.584 1.00 93.38 76 ALA A C 1
ATOM 610 O O . ALA A 1 76 ? 2.008 -10.162 9.233 1.00 93.38 76 ALA A O 1
ATOM 611 N N . ALA A 1 77 ? 3.733 -8.719 9.157 1.00 92.12 77 ALA A N 1
ATOM 612 C CA . ALA A 1 77 ? 3.810 -8.507 10.605 1.00 92.12 77 ALA A CA 1
ATOM 613 C C . ALA A 1 77 ? 2.512 -7.945 11.216 1.00 92.12 77 ALA A C 1
ATOM 615 O O . ALA A 1 77 ? 2.230 -8.188 12.386 1.00 92.12 77 ALA A O 1
ATOM 616 N N . LEU A 1 78 ? 1.721 -7.207 10.432 1.00 94.56 78 LEU A N 1
ATOM 617 C CA . LEU A 1 78 ? 0.456 -6.601 10.863 1.00 94.56 78 LEU A CA 1
ATOM 618 C C . LEU A 1 78 ? -0.779 -7.307 10.283 1.00 94.56 78 LEU A C 1
ATOM 620 O O . LEU A 1 78 ? -1.904 -6.849 10.471 1.00 94.56 78 LEU A O 1
ATOM 624 N N . GLY A 1 79 ? -0.581 -8.425 9.580 1.00 94.38 79 GLY A N 1
ATOM 625 C CA . GLY A 1 79 ? -1.655 -9.245 9.032 1.00 94.38 79 GLY A CA 1
ATOM 626 C C . GLY A 1 79 ? -2.282 -8.715 7.742 1.00 94.38 79 GLY A C 1
ATOM 627 O O . GLY A 1 79 ? -3.345 -9.190 7.363 1.00 94.38 79 GLY A O 1
ATOM 628 N N . PHE A 1 80 ? -1.685 -7.763 7.027 1.00 95.00 80 PHE A N 1
ATOM 629 C CA . PHE A 1 80 ? -2.227 -7.315 5.739 1.00 95.00 80 PHE A CA 1
ATOM 630 C C . PHE A 1 80 ? -2.014 -8.375 4.650 1.00 95.00 80 PHE A C 1
ATOM 632 O O . PHE A 1 80 ? -0.884 -8.744 4.340 1.00 95.00 80 PHE A O 1
ATOM 639 N N . ARG A 1 81 ? -3.103 -8.855 4.033 1.00 86.19 81 ARG A N 1
ATOM 640 C CA . ARG A 1 81 ? -3.060 -10.030 3.135 1.00 86.19 81 ARG A CA 1
ATOM 641 C C . ARG A 1 81 ? -2.869 -9.710 1.651 1.00 86.19 81 ARG A C 1
ATOM 643 O O . ARG A 1 81 ? -2.366 -10.547 0.913 1.00 86.19 81 ARG A O 1
ATOM 650 N N . LYS A 1 82 ? -3.237 -8.506 1.206 1.00 85.88 82 LYS A N 1
ATOM 651 C CA . LYS A 1 82 ? -3.280 -8.129 -0.223 1.00 85.88 82 LYS A CA 1
ATOM 652 C C . LYS A 1 82 ? -1.973 -7.559 -0.801 1.00 85.88 82 LYS A C 1
ATOM 654 O O . LYS A 1 82 ? -2.004 -6.871 -1.808 1.00 85.88 82 LYS A O 1
ATOM 659 N N . PHE A 1 83 ? -0.836 -7.798 -0.154 1.00 90.69 83 PHE A N 1
ATOM 660 C CA . PHE A 1 83 ? 0.444 -7.196 -0.560 1.00 90.69 83 PHE A CA 1
ATOM 661 C C . PHE A 1 83 ? 1.409 -8.210 -1.170 1.00 90.69 83 PHE A C 1
ATOM 663 O O . PHE A 1 83 ? 2.221 -7.850 -2.011 1.00 90.69 83 PHE A O 1
ATOM 670 N N . HIS A 1 84 ? 1.301 -9.476 -0.767 1.00 89.38 84 HIS A N 1
ATOM 671 C CA . HIS A 1 84 ? 2.282 -10.505 -1.097 1.00 89.38 84 HIS A CA 1
ATOM 672 C C . HIS A 1 84 ? 2.414 -10.747 -2.605 1.00 89.38 84 HIS A C 1
ATOM 674 O O . HIS A 1 84 ? 3.516 -10.667 -3.128 1.00 89.38 84 HIS A O 1
ATOM 680 N N . GLU A 1 85 ? 1.301 -10.967 -3.307 1.00 92.25 85 GLU A N 1
ATOM 681 C CA . GLU A 1 85 ? 1.316 -11.291 -4.740 1.00 92.25 85 GLU A CA 1
ATOM 682 C C . GLU A 1 85 ? 1.913 -10.159 -5.588 1.00 92.25 85 GLU A C 1
ATOM 684 O O . GLU A 1 85 ? 2.815 -10.391 -6.394 1.00 92.25 85 GLU A O 1
ATOM 689 N N . SER A 1 86 ? 1.471 -8.919 -5.363 1.00 95.88 86 SER A N 1
ATOM 690 C CA . SER A 1 86 ? 2.004 -7.762 -6.086 1.00 95.88 86 SER A CA 1
ATOM 691 C C . SER A 1 86 ? 3.478 -7.516 -5.767 1.00 95.88 86 SER A C 1
ATOM 693 O O . SER A 1 86 ? 4.253 -7.241 -6.682 1.00 95.88 86 SER A O 1
ATOM 695 N N . CYS A 1 87 ? 3.895 -7.671 -4.505 1.00 96.88 87 CYS A N 1
ATOM 696 C CA . CYS A 1 87 ? 5.304 -7.575 -4.124 1.00 96.88 87 CYS A CA 1
ATOM 697 C C . CYS A 1 87 ? 6.165 -8.642 -4.824 1.00 96.88 87 CYS A C 1
ATOM 699 O O . CYS A 1 87 ? 7.157 -8.299 -5.467 1.00 96.88 87 CYS A O 1
ATOM 701 N N . GLU A 1 88 ? 5.753 -9.914 -4.809 1.00 95.75 88 GLU A N 1
ATOM 702 C CA . GLU A 1 88 ? 6.486 -10.994 -5.486 1.00 95.75 88 GLU A CA 1
ATOM 703 C C . GLU A 1 88 ? 6.585 -10.771 -7.001 1.00 95.75 88 GLU A C 1
ATOM 705 O O . GLU A 1 88 ? 7.635 -11.007 -7.610 1.00 95.75 88 GLU A O 1
ATOM 710 N N . ASN A 1 89 ? 5.512 -10.284 -7.634 1.00 96.69 89 ASN A N 1
ATOM 711 C CA . ASN A 1 89 ? 5.523 -9.970 -9.059 1.00 96.69 89 ASN A CA 1
ATOM 712 C C . ASN A 1 89 ? 6.482 -8.820 -9.385 1.00 96.69 89 ASN A C 1
ATOM 714 O O . ASN A 1 89 ? 7.256 -8.929 -10.343 1.00 96.69 89 ASN A O 1
ATOM 718 N N . ILE A 1 90 ? 6.484 -7.755 -8.580 1.00 97.25 90 ILE A N 1
ATOM 719 C CA . ILE A 1 90 ? 7.417 -6.631 -8.729 1.00 97.25 90 ILE A CA 1
ATOM 720 C C . ILE A 1 90 ? 8.857 -7.106 -8.564 1.00 97.25 90 ILE A C 1
ATOM 722 O O . ILE A 1 90 ? 9.710 -6.768 -9.384 1.00 97.25 90 ILE A O 1
ATOM 726 N N . GLU A 1 91 ? 9.133 -7.918 -7.548 1.00 96.12 91 GLU A N 1
ATOM 727 C CA . GLU A 1 91 ? 10.474 -8.422 -7.262 1.00 96.12 91 GLU A CA 1
ATOM 728 C C . GLU A 1 91 ? 10.986 -9.323 -8.382 1.00 96.12 91 GLU A C 1
ATOM 730 O O . GLU A 1 91 ? 12.090 -9.129 -8.898 1.00 96.12 91 GLU A O 1
ATOM 735 N N . ARG A 1 92 ? 10.151 -10.263 -8.833 1.00 96.06 92 ARG A N 1
ATOM 736 C CA . ARG A 1 92 ? 10.478 -11.183 -9.922 1.00 96.06 92 ARG A CA 1
ATOM 737 C C . ARG A 1 92 ? 10.753 -10.441 -11.226 1.00 96.06 92 ARG A C 1
ATOM 739 O O . ARG A 1 92 ? 11.764 -10.708 -11.878 1.00 96.06 92 ARG A O 1
ATOM 746 N N . VAL A 1 93 ? 9.864 -9.532 -11.634 1.00 94.75 93 VAL A N 1
ATOM 747 C CA . VAL A 1 93 ? 10.030 -8.783 -12.890 1.00 94.75 93 VAL A CA 1
ATOM 748 C C . VAL A 1 93 ? 11.188 -7.791 -12.766 1.00 94.75 93 VAL A C 1
ATOM 750 O O . VAL A 1 93 ? 12.027 -7.731 -13.664 1.00 94.75 93 VAL A O 1
ATOM 753 N N . GLY A 1 94 ? 11.304 -7.088 -11.639 1.00 94.06 94 GLY A N 1
ATOM 754 C CA . GLY A 1 94 ? 12.405 -6.169 -11.351 1.00 94.06 94 GLY A CA 1
ATOM 755 C C . GLY A 1 94 ? 13.770 -6.855 -11.404 1.00 94.06 94 GLY A C 1
ATOM 756 O O . GLY A 1 94 ? 14.692 -6.333 -12.030 1.00 94.06 94 GLY A O 1
ATOM 757 N N . ALA A 1 95 ? 13.904 -8.059 -10.841 1.00 93.62 95 ALA A N 1
ATOM 758 C CA . ALA A 1 95 ? 15.148 -8.826 -10.897 1.00 93.62 95 ALA A CA 1
ATOM 759 C C . ALA A 1 95 ? 15.523 -9.197 -12.341 1.00 93.62 95 ALA A C 1
ATOM 761 O O . ALA A 1 95 ? 16.680 -9.059 -12.742 1.00 93.62 95 ALA A O 1
ATOM 762 N N . MET A 1 96 ? 14.545 -9.593 -13.166 1.00 90.94 96 MET A N 1
ATOM 763 C CA . MET A 1 96 ? 14.779 -9.838 -14.596 1.00 90.94 96 MET A CA 1
ATOM 764 C C . MET A 1 96 ? 15.258 -8.576 -15.322 1.00 90.94 96 MET A C 1
ATOM 766 O O . MET A 1 96 ? 16.111 -8.670 -16.201 1.00 90.94 96 MET A O 1
ATOM 770 N N . MET A 1 97 ? 14.727 -7.407 -14.961 1.00 88.31 97 MET A N 1
ATOM 771 C CA . MET A 1 97 ? 15.129 -6.125 -15.545 1.00 88.31 97 MET A CA 1
ATOM 772 C C . MET A 1 97 ? 16.495 -5.638 -15.051 1.00 88.31 97 MET A C 1
ATOM 774 O O . MET A 1 97 ? 17.209 -4.990 -15.803 1.00 88.31 97 MET A O 1
ATOM 778 N N . SER A 1 98 ? 16.891 -5.986 -13.826 1.00 85.38 98 SER A N 1
ATOM 779 C CA . SER A 1 98 ? 18.203 -5.624 -13.279 1.00 85.38 98 SER A CA 1
ATOM 780 C C . SER A 1 98 ? 19.356 -6.452 -13.856 1.00 85.38 98 SER A C 1
ATOM 782 O O . SER A 1 98 ? 20.496 -5.995 -13.829 1.00 85.38 98 SER A O 1
ATOM 784 N N . ILE A 1 99 ? 19.090 -7.685 -14.301 1.00 82.31 99 ILE A N 1
ATOM 785 C CA . ILE A 1 99 ? 20.127 -8.648 -14.719 1.00 82.31 99 ILE A CA 1
ATOM 786 C C . ILE A 1 99 ? 20.333 -8.647 -16.239 1.00 82.31 99 ILE A C 1
ATOM 788 O O . ILE A 1 99 ? 21.417 -8.973 -16.720 1.00 82.31 99 ILE A O 1
ATOM 792 N N . HIS A 1 100 ? 19.291 -8.348 -17.016 1.00 67.94 100 HIS A N 1
ATOM 793 C CA . HIS A 1 100 ? 19.355 -8.478 -18.470 1.00 67.94 100 HIS A CA 1
ATOM 794 C C . HIS A 1 100 ? 19.948 -7.212 -19.102 1.00 67.94 100 HIS A C 1
ATOM 796 O O . HIS A 1 100 ? 19.515 -6.105 -18.798 1.00 67.94 100 HIS A O 1
ATOM 802 N N . GLY A 1 101 ? 20.932 -7.393 -19.994 1.00 63.81 101 GLY A N 1
ATOM 803 C CA . GLY A 1 101 ? 21.397 -6.347 -20.914 1.00 63.81 101 GLY A CA 1
ATOM 804 C C . GLY A 1 101 ? 20.327 -5.987 -21.953 1.00 63.81 101 GLY A C 1
ATOM 805 O O . GLY A 1 101 ? 19.155 -6.297 -21.755 1.00 63.81 101 GLY A O 1
ATOM 806 N N . GLU A 1 102 ? 20.714 -5.355 -23.067 1.00 65.69 102 GLU A N 1
ATOM 807 C CA . GLU A 1 102 ? 19.770 -4.923 -24.113 1.00 65.69 102 GLU A CA 1
ATOM 808 C C . GLU A 1 102 ? 18.772 -6.034 -24.498 1.00 65.69 102 GLU A C 1
ATOM 810 O O . GLU A 1 102 ? 19.124 -7.062 -25.078 1.00 65.69 102 GLU A O 1
ATOM 815 N N . VAL A 1 103 ? 17.503 -5.817 -24.149 1.00 81.44 103 VAL A N 1
ATOM 816 C CA . VAL A 1 103 ? 16.354 -6.607 -24.598 1.00 81.44 103 VAL A CA 1
ATOM 817 C C . VAL A 1 103 ? 15.615 -5.826 -25.677 1.00 81.44 103 VAL A C 1
ATOM 819 O O . VAL A 1 103 ? 15.737 -4.606 -25.770 1.00 81.44 103 VAL A O 1
ATOM 822 N N . ALA A 1 104 ? 14.810 -6.517 -26.485 1.00 88.31 104 ALA A N 1
ATOM 823 C CA . ALA A 1 104 ? 13.931 -5.835 -27.427 1.00 88.31 104 ALA A CA 1
ATOM 824 C C . ALA A 1 104 ? 13.034 -4.824 -26.688 1.00 88.31 104 ALA A C 1
ATOM 826 O O . ALA A 1 104 ? 12.410 -5.168 -25.682 1.00 88.31 104 ALA A O 1
ATOM 827 N N . GLU A 1 105 ? 12.932 -3.606 -27.220 1.00 87.62 105 GLU A N 1
ATOM 828 C CA . GLU A 1 105 ? 12.201 -2.482 -26.615 1.00 87.62 105 GLU A CA 1
ATOM 829 C C . GLU A 1 105 ? 10.762 -2.856 -26.219 1.00 87.62 105 GLU A C 1
ATOM 831 O O . GLU A 1 105 ? 10.295 -2.532 -25.129 1.00 87.62 105 GLU A O 1
ATOM 836 N N . ALA A 1 106 ? 10.075 -3.634 -27.062 1.00 89.88 106 ALA A N 1
ATOM 837 C CA . ALA A 1 106 ? 8.722 -4.115 -26.788 1.00 89.88 106 ALA A CA 1
ATOM 838 C C . ALA A 1 106 ? 8.628 -4.982 -25.516 1.00 89.88 106 ALA A C 1
ATOM 840 O O . ALA A 1 106 ? 7.649 -4.890 -24.776 1.00 89.88 106 ALA A O 1
ATOM 841 N N . ILE A 1 107 ? 9.645 -5.805 -25.239 1.00 90.12 107 ILE A N 1
ATOM 842 C CA . ILE A 1 107 ? 9.699 -6.647 -24.035 1.00 90.12 107 ILE A CA 1
ATOM 843 C C . ILE A 1 107 ? 9.937 -5.776 -22.803 1.00 90.12 107 ILE A C 1
ATOM 845 O O . ILE A 1 107 ? 9.319 -6.001 -21.763 1.00 90.12 107 ILE A O 1
ATOM 849 N N . GLU A 1 108 ? 10.819 -4.783 -22.914 1.00 90.50 108 GLU A N 1
ATOM 850 C CA . GLU A 1 108 ? 11.089 -3.858 -21.817 1.00 90.50 108 GLU A CA 1
ATOM 851 C C . GLU A 1 108 ? 9.838 -3.052 -21.450 1.00 90.50 108 GLU A C 1
ATOM 853 O O . GLU A 1 108 ? 9.446 -3.031 -20.284 1.00 90.50 108 GLU A O 1
ATOM 858 N N . MET A 1 109 ? 9.162 -2.467 -22.444 1.00 92.12 109 MET A N 1
ATOM 859 C CA . MET A 1 109 ? 7.915 -1.727 -22.236 1.00 92.12 109 MET A CA 1
ATOM 860 C C . MET A 1 109 ? 6.840 -2.591 -21.579 1.00 92.12 109 MET A C 1
ATOM 862 O O . MET A 1 109 ? 6.194 -2.148 -20.634 1.00 92.12 109 MET A O 1
ATOM 866 N N . PHE A 1 110 ? 6.677 -3.837 -22.030 1.00 94.50 110 PHE A N 1
ATOM 867 C CA . PHE A 1 110 ? 5.724 -4.761 -21.422 1.00 94.50 110 PHE A CA 1
ATOM 868 C C . PHE A 1 110 ? 6.038 -5.022 -19.941 1.00 94.50 110 PHE A C 1
ATOM 870 O O . PHE A 1 110 ? 5.145 -4.944 -19.100 1.00 94.50 110 PHE A O 1
ATOM 877 N N . ARG A 1 111 ? 7.309 -5.266 -19.593 1.00 94.81 111 ARG A N 1
ATOM 878 C CA . ARG A 1 111 ? 7.732 -5.479 -18.196 1.00 94.81 111 ARG A CA 1
ATOM 879 C C . ARG A 1 111 ? 7.517 -4.242 -17.323 1.00 94.81 111 ARG A C 1
ATOM 881 O O . ARG A 1 111 ? 7.064 -4.380 -16.191 1.00 94.81 111 ARG A O 1
ATOM 888 N N . LEU A 1 112 ? 7.796 -3.048 -17.849 1.00 95.69 112 LEU A N 1
ATOM 889 C CA . LEU A 1 112 ? 7.528 -1.788 -17.151 1.00 95.69 112 LEU A CA 1
ATOM 890 C C . LEU A 1 112 ? 6.033 -1.601 -16.872 1.00 95.69 112 LEU A C 1
ATOM 892 O O . LEU A 1 112 ? 5.672 -1.196 -15.769 1.00 95.69 112 LEU A O 1
ATOM 896 N N . THR A 1 113 ? 5.170 -1.925 -17.840 1.00 97.12 113 THR A N 1
ATOM 897 C CA . THR A 1 113 ? 3.714 -1.886 -17.648 1.00 97.12 113 THR A CA 1
ATOM 898 C C . THR A 1 113 ? 3.270 -2.854 -16.558 1.00 97.12 113 THR A C 1
ATOM 900 O O . THR A 1 113 ? 2.535 -2.436 -15.671 1.00 97.12 113 THR A O 1
ATOM 903 N N . LEU A 1 114 ? 3.774 -4.094 -16.556 1.00 97.25 114 LEU A N 1
ATOM 904 C CA . LEU A 1 114 ? 3.444 -5.070 -15.511 1.00 97.25 114 LEU A CA 1
ATOM 905 C C . LEU A 1 114 ? 3.811 -4.561 -14.112 1.00 97.25 114 LEU A C 1
ATOM 907 O O . LEU A 1 114 ? 2.987 -4.601 -13.206 1.00 97.25 114 LEU A O 1
ATOM 911 N N . ILE A 1 115 ? 5.028 -4.038 -13.931 1.00 97.81 115 ILE A N 1
ATOM 912 C CA . ILE A 1 115 ? 5.435 -3.480 -12.633 1.00 97.81 115 ILE A CA 1
ATOM 913 C C . ILE A 1 115 ? 4.516 -2.319 -12.238 1.00 97.81 115 ILE A C 1
ATOM 915 O O . ILE A 1 115 ? 4.118 -2.215 -11.081 1.00 97.81 115 ILE A O 1
ATOM 919 N N . LYS A 1 116 ? 4.172 -1.440 -13.184 1.00 98.12 116 LYS A N 1
ATOM 920 C CA . LYS A 1 116 ? 3.299 -0.294 -12.918 1.00 98.12 116 LYS A CA 1
ATOM 921 C C . LYS A 1 116 ? 1.898 -0.723 -12.475 1.00 98.12 116 LYS A C 1
ATOM 923 O O . LYS A 1 116 ? 1.350 -0.114 -11.561 1.00 98.12 116 LYS A O 1
ATOM 928 N N . GLU A 1 117 ? 1.332 -1.747 -13.107 1.00 98.31 117 GLU A N 1
ATOM 929 C CA . GLU A 1 117 ? 0.041 -2.324 -12.715 1.00 98.31 117 GLU A CA 1
ATOM 930 C C . GLU A 1 117 ? 0.096 -2.871 -11.284 1.00 98.31 117 GLU A C 1
ATOM 932 O O . GLU A 1 117 ? -0.782 -2.566 -10.479 1.00 98.31 117 GLU A O 1
ATOM 937 N N . GLU A 1 118 ? 1.168 -3.578 -10.923 1.00 98.25 118 GLU A N 1
ATOM 938 C CA . GLU A 1 118 ? 1.327 -4.107 -9.565 1.00 98.25 118 GLU A CA 1
ATOM 939 C C . GLU A 1 118 ? 1.521 -3.015 -8.508 1.00 98.25 118 GLU A C 1
ATOM 941 O O . GLU A 1 118 ? 0.976 -3.117 -7.410 1.00 98.25 118 GLU A O 1
ATOM 946 N N . ILE A 1 119 ? 2.232 -1.928 -8.827 1.00 98.31 119 ILE A N 1
ATOM 947 C CA . ILE A 1 119 ? 2.308 -0.756 -7.939 1.00 98.31 119 ILE A CA 1
ATOM 948 C C . ILE A 1 119 ? 0.909 -0.151 -7.730 1.00 98.31 119 ILE A C 1
ATOM 950 O O . ILE A 1 119 ? 0.548 0.193 -6.602 1.00 98.31 119 ILE A O 1
ATOM 954 N N . GLY A 1 120 ? 0.092 -0.086 -8.786 1.00 97.88 120 GLY A N 1
ATOM 955 C CA . GLY A 1 120 ? -1.312 0.323 -8.693 1.00 97.88 120 GLY A CA 1
ATOM 956 C C . GLY A 1 120 ? -2.133 -0.582 -7.768 1.00 97.88 120 GLY A C 1
ATOM 957 O O . GLY A 1 120 ? -2.840 -0.087 -6.890 1.00 97.88 120 GLY A O 1
ATOM 958 N N . ASN A 1 121 ? -1.970 -1.902 -7.881 1.00 97.38 121 ASN A N 1
ATOM 959 C CA . ASN A 1 121 ? -2.642 -2.878 -7.015 1.00 97.38 121 ASN A CA 1
ATOM 960 C C . ASN A 1 121 ? -2.262 -2.712 -5.530 1.00 97.38 121 ASN A C 1
ATOM 962 O O . ASN A 1 121 ? -3.116 -2.849 -4.643 1.00 97.38 121 ASN A O 1
ATOM 966 N N . LEU A 1 122 ? -0.996 -2.388 -5.238 1.00 97.44 122 LEU A N 1
ATOM 967 C CA . LEU A 1 122 ? -0.539 -2.078 -3.878 1.00 97.44 122 LEU A CA 1
ATOM 968 C C . LEU A 1 122 ? -1.225 -0.818 -3.331 1.00 97.44 122 LEU A C 1
ATOM 970 O O . LEU A 1 122 ? -1.686 -0.816 -2.186 1.00 97.44 122 LEU A O 1
ATOM 974 N N . ASN A 1 123 ? -1.345 0.226 -4.153 1.00 97.31 123 ASN A N 1
ATOM 975 C CA . ASN A 1 123 ? -2.041 1.458 -3.791 1.00 97.31 123 ASN A CA 1
ATOM 976 C C . ASN A 1 123 ? -3.528 1.205 -3.478 1.00 97.31 123 ASN A C 1
ATOM 978 O O . ASN A 1 123 ? -4.032 1.593 -2.422 1.00 97.31 123 ASN A O 1
ATOM 982 N N . ASP A 1 124 ? -4.222 0.467 -4.343 1.00 96.75 124 ASP A N 1
ATOM 983 C CA . ASP A 1 124 ? -5.631 0.106 -4.144 1.00 96.75 124 ASP A CA 1
ATOM 984 C C . ASP A 1 124 ? -5.837 -0.753 -2.887 1.00 96.75 124 ASP A C 1
ATOM 986 O O . ASP A 1 124 ? -6.844 -0.628 -2.173 1.00 96.75 124 ASP A O 1
ATOM 990 N N . SER A 1 125 ? -4.858 -1.601 -2.567 1.00 95.88 125 SER A N 1
ATOM 991 C CA . SER A 1 125 ? -4.847 -2.403 -1.343 1.00 95.88 125 SER A CA 1
ATOM 992 C C . SER A 1 125 ? -4.699 -1.541 -0.088 1.00 95.88 125 SER A C 1
ATOM 994 O O . SER A 1 125 ? -5.425 -1.770 0.885 1.00 95.88 125 SER A O 1
ATOM 996 N N . LEU A 1 126 ? -3.844 -0.511 -0.111 1.00 96.56 126 LEU A N 1
ATOM 997 C CA . LEU A 1 126 ? -3.713 0.472 0.974 1.00 96.56 126 LEU A CA 1
ATOM 998 C C . LEU A 1 126 ? -4.999 1.286 1.168 1.00 96.56 126 LEU A C 1
ATOM 1000 O O . LEU A 1 126 ? -5.458 1.452 2.300 1.00 96.56 126 LEU A O 1
ATOM 1004 N N . LEU A 1 127 ? -5.632 1.738 0.082 1.00 96.25 127 LEU A N 1
ATOM 1005 C CA . LEU A 1 127 ? -6.899 2.477 0.134 1.00 96.25 127 LEU A CA 1
ATOM 1006 C C . LEU A 1 127 ? -8.051 1.620 0.677 1.00 96.25 127 LEU A C 1
ATOM 1008 O O . LEU A 1 127 ? -8.849 2.072 1.510 1.00 96.25 127 LEU A O 1
ATOM 1012 N N . SER A 1 128 ? -8.114 0.357 0.251 1.00 95.12 128 SER A N 1
ATOM 1013 C CA . SER A 1 128 ? -9.081 -0.619 0.760 1.00 95.12 128 SER A CA 1
ATOM 1014 C C . SER A 1 128 ? -8.877 -0.870 2.254 1.00 95.12 128 SER A C 1
ATOM 1016 O O . SER A 1 128 ? -9.840 -0.852 3.027 1.00 95.12 128 SER A O 1
ATOM 1018 N N . ALA A 1 129 ? -7.622 -1.052 2.674 1.00 96.06 129 ALA A N 1
ATOM 1019 C CA . ALA A 1 129 ? -7.246 -1.209 4.073 1.00 96.06 129 ALA A CA 1
ATOM 1020 C C . ALA A 1 129 ? -7.647 0.012 4.906 1.00 96.06 129 ALA A C 1
ATOM 1022 O O . ALA A 1 129 ? -8.317 -0.139 5.929 1.00 96.06 129 ALA A O 1
ATOM 1023 N N . ARG A 1 130 ? -7.322 1.224 4.439 1.00 96.06 130 ARG A N 1
ATOM 1024 C CA . ARG A 1 130 ? -7.680 2.479 5.112 1.00 96.06 130 ARG A CA 1
ATOM 1025 C C . ARG A 1 130 ? -9.180 2.607 5.297 1.00 96.06 130 ARG A C 1
ATOM 1027 O O . ARG A 1 130 ? -9.626 2.962 6.382 1.00 96.06 130 ARG A O 1
ATOM 1034 N N . THR A 1 131 ? -9.953 2.290 4.264 1.00 95.19 131 THR A N 1
ATOM 1035 C CA . THR A 1 131 ? -11.417 2.312 4.327 1.00 95.19 131 THR A CA 1
ATOM 1036 C C . THR A 1 131 ? -11.951 1.343 5.381 1.00 95.19 131 THR A C 1
ATOM 1038 O O . THR A 1 131 ? -12.735 1.751 6.235 1.00 95.19 131 THR A O 1
ATOM 1041 N N . ALA A 1 132 ? -11.505 0.084 5.362 1.00 94.69 132 ALA A N 1
ATOM 1042 C CA . ALA A 1 132 ? -11.967 -0.936 6.304 1.00 94.69 132 ALA A CA 1
ATOM 1043 C C . ALA A 1 132 ? -11.598 -0.601 7.761 1.00 94.69 132 ALA A C 1
ATOM 1045 O O . ALA A 1 132 ? -12.437 -0.712 8.656 1.00 94.69 132 ALA A O 1
ATOM 1046 N N . ILE A 1 133 ? -10.366 -0.138 7.984 1.00 94.69 133 ILE A N 1
ATOM 1047 C CA . ILE A 1 133 ? -9.852 0.263 9.298 1.00 94.69 133 ILE A CA 1
ATOM 1048 C C . ILE A 1 133 ? -10.584 1.510 9.816 1.00 94.69 133 ILE A C 1
ATOM 1050 O O . ILE A 1 133 ? -11.020 1.526 10.966 1.00 94.69 133 ILE A O 1
ATOM 1054 N N . ASN A 1 134 ? -10.805 2.518 8.964 1.00 93.75 134 ASN A N 1
ATOM 1055 C CA . ASN A 1 134 ? -11.590 3.703 9.320 1.00 93.75 134 ASN A CA 1
ATOM 1056 C C . ASN A 1 134 ? -13.002 3.319 9.778 1.00 93.75 134 ASN A C 1
ATOM 1058 O O . ASN A 1 134 ? -13.481 3.869 10.764 1.00 93.75 134 ASN A O 1
ATOM 1062 N N . SER A 1 135 ? -13.675 2.406 9.069 1.00 91.81 135 SER A N 1
ATOM 1063 C CA . SER A 1 135 ? -15.009 1.941 9.464 1.00 91.81 135 SER A CA 1
ATOM 1064 C C . SER A 1 135 ? -14.987 1.261 10.833 1.00 91.81 135 SER A C 1
ATOM 1066 O O . SER A 1 135 ? -15.818 1.576 11.672 1.00 91.81 135 SER A O 1
ATOM 1068 N N . PHE A 1 136 ? -14.000 0.402 11.100 1.00 92.19 136 PHE A N 1
ATOM 1069 C CA . PHE A 1 136 ? -13.899 -0.300 12.381 1.00 92.19 136 PHE A CA 1
ATOM 1070 C C . PHE A 1 136 ? -13.702 0.641 13.578 1.00 92.19 136 PHE A C 1
ATOM 1072 O O . PHE A 1 136 ? -14.420 0.531 14.571 1.00 92.19 136 PHE A O 1
ATOM 1079 N N . TYR A 1 137 ? -12.754 1.578 13.494 1.00 89.88 137 TYR A N 1
ATOM 1080 C CA . TYR A 1 137 ? -12.455 2.469 14.621 1.00 89.88 137 TYR A CA 1
ATOM 1081 C C . TYR A 1 137 ? -13.475 3.605 14.783 1.00 89.88 137 TYR A C 1
ATOM 1083 O O . TYR A 1 137 ? -13.672 4.071 15.902 1.00 89.88 137 TYR A O 1
ATOM 1091 N N . LYS A 1 138 ? -14.174 4.012 13.712 1.00 83.81 138 LYS A N 1
ATOM 1092 C CA . LYS A 1 138 ? -15.322 4.931 13.822 1.00 83.81 138 LYS A CA 1
ATOM 1093 C C . LYS A 1 138 ? -16.532 4.279 14.488 1.00 83.81 138 LYS A C 1
ATOM 1095 O O . LYS A 1 138 ? -17.187 4.947 15.271 1.00 83.81 138 LYS A O 1
ATOM 1100 N N . ASP A 1 139 ? -16.794 3.000 14.214 1.00 60.81 139 ASP A N 1
ATOM 1101 C CA . ASP A 1 139 ? -17.875 2.239 14.865 1.00 60.81 139 ASP A CA 1
ATOM 1102 C C . ASP A 1 139 ? -17.554 1.881 16.330 1.00 60.81 139 ASP A C 1
ATOM 1104 O O . ASP A 1 139 ? -18.435 1.453 17.075 1.00 60.81 139 ASP A O 1
ATOM 1108 N N . SER A 1 140 ? -16.285 2.017 16.732 1.00 56.09 140 SER A N 1
ATOM 1109 C CA . SER A 1 140 ? -15.799 1.755 18.094 1.00 56.09 140 SER A CA 1
ATOM 1110 C C . SER A 1 140 ? -15.695 3.021 18.960 1.00 56.09 140 SER A C 1
ATOM 1112 O O . SER A 1 140 ? -15.265 2.913 20.107 1.00 56.09 140 SER A O 1
ATOM 1114 N N . SER A 1 141 ? -16.041 4.194 18.407 1.00 47.47 141 SER A N 1
ATOM 1115 C CA . SER A 1 141 ? -16.098 5.498 19.094 1.00 47.47 141 SER A CA 1
ATOM 1116 C C . SER A 1 141 ? -17.527 5.826 19.519 1.00 47.47 141 SER A C 1
ATOM 1118 O O . SER A 1 141 ? -17.690 6.449 20.589 1.00 47.47 141 SER A O 1
#

Sequence (141 aa):
MEKNELNIKLKGVLDMTVFSQLLEMDEEEDRKSSSTALYGFIERGQEKVDYMEIALSKRDFVSLIFKSESLQQCAAALGFRKFHESCENIERVGAMMSIHGEVAEAIEMFRLTLIKEEIGNLNDSLLSARTAINSFYKDSS

Secondary structure (DSSP, 8-state):
-HHHHHHHHHHHHB-HHHHHHHHHTS-TTT-HHHHHHHHHHHHHHHHHHHHHHHHHHTT-HHHHHHHHHHHHHHHHHTTB-TTHHHHHHHHHHHHHHHH--S--HHHHHHHHHHHHHHHHHHHHHHHHHHHHHHHHHHHT-

Radius of gyration: 17.38 Å; Cα contacts (8 Å, |Δi|>4): 127; chains: 1; bounding box: 48×21×55 Å

pLDDT: mean 91.15, std 9.45, range [47.47, 98.31]